Protein AF-A0A2N2X693-F1 (afdb_monomer_lite)

Secondary structure (DSSP, 8-state):
--TTBGGGBTTEEEEEP-TT-SSTT-S-TTSEEEEEEEE--TT-S--EEEEESSTTPBPTT--B-

pLDDT: mean 77.18, std 12.19, range [49.69, 93.38]

Structure (mmCIF, N/CA/C/O backbone):
data_AF-A0A2N2X693-F1
#
_entry.id   AF-A0A2N2X693-F1
#
loop_
_atom_site.group_PDB
_atom_site.id
_atom_site.type_symbol
_atom_site.label_atom_id
_atom_site.label_alt_id
_atom_site.label_comp_id
_atom_site.label_asym_id
_atom_site.label_entity_id
_atom_site.label_seq_id
_atom_site.pdbx_PDB_ins_code
_atom_site.Cartn_x
_atom_site.Cartn_y
_atom_site.Cartn_z
_atom_site.occupancy
_atom_site.B_iso_or_equiv
_atom_site.auth_seq_id
_atom_site.auth_comp_id
_atom_site.auth_asym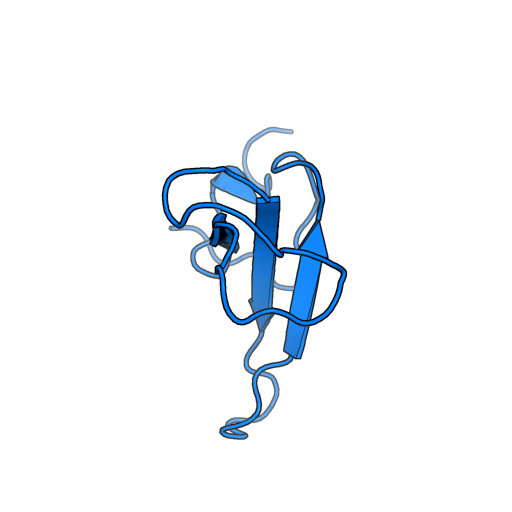_id
_atom_site.auth_atom_id
_atom_site.pdbx_PDB_model_num
ATOM 1 N N . MET A 1 1 ? -14.186 16.500 -8.275 1.00 49.69 1 MET A N 1
ATOM 2 C CA . MET A 1 1 ? -12.794 16.125 -8.632 1.00 49.69 1 MET A CA 1
ATOM 3 C C . MET A 1 1 ? -12.460 14.686 -8.198 1.00 49.69 1 MET A C 1
ATOM 5 O O . MET A 1 1 ? -11.355 14.419 -7.758 1.00 49.69 1 MET A O 1
ATOM 9 N N . GLU A 1 2 ? -13.373 13.716 -8.345 1.00 53.47 2 GLU A N 1
ATOM 10 C CA . GLU A 1 2 ? -13.145 12.336 -7.853 1.00 53.47 2 GLU A CA 1
ATOM 11 C C . GLU A 1 2 ? -12.478 11.398 -8.874 1.00 53.47 2 GLU A C 1
ATOM 13 O O . GLU A 1 2 ? -11.987 10.329 -8.518 1.00 53.47 2 GLU A O 1
ATOM 18 N N . LYS A 1 3 ? -12.411 11.796 -10.152 1.00 55.38 3 LYS A N 1
ATOM 19 C CA . LYS A 1 3 ? -11.920 10.932 -11.240 1.00 55.38 3 LYS A CA 1
ATOM 20 C C . LYS A 1 3 ? -10.409 10.647 -11.201 1.00 55.38 3 LYS A C 1
ATOM 22 O O . LYS A 1 3 ? -9.980 9.703 -11.847 1.00 55.38 3 LYS A O 1
ATOM 27 N N . GLN A 1 4 ? -9.621 11.410 -10.439 1.00 63.09 4 GLN A N 1
ATOM 28 C CA . GLN A 1 4 ? -8.153 11.276 -10.351 1.00 63.09 4 GLN A CA 1
ATOM 29 C C . GLN A 1 4 ? -7.656 10.966 -8.926 1.00 63.09 4 GLN A C 1
ATOM 31 O O . GLN A 1 4 ? -6.496 11.202 -8.596 1.00 63.09 4 GLN A O 1
ATOM 36 N N . SER A 1 5 ? -8.528 10.455 -8.050 1.00 68.12 5 SER A N 1
ATOM 37 C CA . SER A 1 5 ? -8.111 10.023 -6.711 1.00 68.12 5 SER A CA 1
ATOM 38 C C . SER A 1 5 ? -7.220 8.781 -6.795 1.00 68.12 5 SER A C 1
ATOM 40 O O . SER A 1 5 ? -7.562 7.838 -7.513 1.00 68.12 5 SER A O 1
ATOM 42 N N . CYS A 1 6 ? -6.139 8.718 -6.007 1.00 71.25 6 CYS A N 1
ATOM 43 C CA . CYS A 1 6 ? -5.276 7.531 -5.932 1.00 71.25 6 CYS A CA 1
ATOM 44 C C . CYS A 1 6 ? -6.029 6.226 -5.612 1.00 71.25 6 CYS A C 1
ATOM 46 O O . CYS A 1 6 ? -5.567 5.156 -5.999 1.00 71.25 6 CYS A O 1
ATOM 48 N N . LYS A 1 7 ? -7.217 6.279 -4.991 1.00 72.56 7 LYS A N 1
ATOM 49 C CA . LYS A 1 7 ? -8.106 5.108 -4.821 1.00 72.56 7 LYS A CA 1
ATOM 50 C C . LYS A 1 7 ? -8.368 4.355 -6.130 1.00 72.56 7 LYS A C 1
ATOM 52 O O . LYS A 1 7 ? -8.421 3.120 -6.153 1.00 72.56 7 LYS A O 1
ATOM 57 N N . ASN A 1 8 ? -8.488 5.113 -7.214 1.00 79.81 8 ASN A N 1
ATOM 58 C CA . ASN A 1 8 ? -8.801 4.623 -8.551 1.00 79.81 8 ASN A CA 1
ATOM 59 C C . ASN A 1 8 ? -7.541 4.378 -9.396 1.00 79.81 8 ASN A C 1
ATOM 61 O O . ASN A 1 8 ? -7.660 4.080 -10.580 1.00 79.81 8 ASN A O 1
ATOM 65 N N . CYS A 1 9 ? -6.346 4.505 -8.806 1.00 80.38 9 CYS A N 1
ATOM 66 C CA . CYS A 1 9 ? -5.080 4.284 -9.492 1.00 80.38 9 CYS A CA 1
ATOM 67 C C . CYS A 1 9 ? -4.681 2.804 -9.434 1.00 80.38 9 CYS A C 1
ATOM 69 O O . CYS A 1 9 ? -4.595 2.232 -8.347 1.00 80.38 9 CYS A O 1
ATOM 71 N N . LYS A 1 10 ? -4.385 2.185 -10.580 1.00 82.81 10 LYS A N 1
ATOM 72 C CA . LYS A 1 10 ? -3.934 0.785 -10.699 1.00 82.81 10 LYS A CA 1
ATOM 73 C C . LYS A 1 10 ? -2.660 0.495 -9.902 1.00 82.81 10 LYS A C 1
ATOM 75 O O . LYS A 1 10 ? -2.476 -0.609 -9.406 1.00 82.81 10 LYS A O 1
ATOM 80 N N . ASN A 1 11 ? -1.821 1.511 -9.749 1.00 79.88 11 ASN A N 1
ATOM 81 C CA . ASN A 1 11 ? -0.531 1.435 -9.076 1.00 79.88 11 ASN A CA 1
ATOM 82 C C . ASN A 1 11 ? -0.618 1.580 -7.548 1.00 79.88 11 ASN A C 1
ATOM 84 O O . ASN A 1 11 ? 0.395 1.435 -6.861 1.00 79.88 11 ASN A O 1
ATOM 88 N N . MET A 1 12 ? -1.809 1.890 -7.023 1.00 82.94 12 MET A N 1
ATOM 89 C CA . MET A 1 12 ? -2.058 2.063 -5.596 1.00 82.94 12 MET A CA 1
ATOM 90 C C . MET A 1 12 ? -2.337 0.712 -4.937 1.00 82.94 12 MET A C 1
ATOM 92 O O . MET A 1 12 ? -3.342 0.058 -5.230 1.00 82.94 12 MET A O 1
ATOM 96 N N . LEU A 1 13 ? -1.466 0.328 -4.011 1.00 84.06 13 LEU A N 1
ATOM 97 C CA . LEU A 1 13 ? -1.558 -0.885 -3.212 1.00 84.06 13 LEU A CA 1
ATOM 98 C C . LEU A 1 13 ? -1.804 -0.525 -1.750 1.00 84.06 13 LEU A C 1
ATOM 100 O O . LEU A 1 13 ? -1.263 0.450 -1.229 1.00 84.06 13 LEU A O 1
ATOM 104 N N . GLN A 1 14 ? -2.622 -1.326 -1.080 1.00 87.88 14 GLN A N 1
ATOM 105 C CA . GLN A 1 14 ? -2.788 -1.242 0.363 1.00 87.88 14 GLN A CA 1
ATOM 106 C C . GLN A 1 14 ? -1.625 -1.972 1.039 1.00 87.88 14 GLN A C 1
ATOM 108 O O . GLN A 1 14 ? -1.292 -3.096 0.665 1.00 87.88 14 GLN A O 1
ATOM 113 N N . LEU A 1 15 ? -1.008 -1.328 2.024 1.00 88.31 15 LEU A N 1
ATOM 114 C CA . LEU A 1 15 ? 0.048 -1.906 2.836 1.00 88.31 15 LEU A CA 1
ATOM 115 C C . LEU A 1 15 ? -0.509 -2.387 4.167 1.00 88.31 15 LEU A C 1
ATOM 117 O O . LEU A 1 15 ? -1.189 -1.659 4.896 1.00 88.31 15 LEU A O 1
ATOM 121 N N . MET A 1 16 ? -0.143 -3.618 4.490 1.00 92.25 16 MET A N 1
ATOM 122 C CA . MET A 1 16 ? -0.381 -4.231 5.785 1.00 92.25 16 MET A CA 1
ATOM 123 C C . MET A 1 16 ? 0.917 -4.231 6.585 1.00 92.25 16 MET A C 1
ATOM 125 O O . MET A 1 16 ? 2.012 -4.203 6.013 1.00 92.25 16 MET A O 1
ATOM 129 N N . LYS A 1 17 ? 0.806 -4.260 7.911 1.00 93.38 17 LYS A N 1
ATOM 130 C CA . LYS A 1 17 ? 1.971 -4.453 8.774 1.00 93.38 17 LYS A CA 1
ATOM 131 C C . LYS A 1 17 ? 2.561 -5.851 8.557 1.00 93.38 17 LYS A C 1
ATOM 133 O O . LYS A 1 17 ? 1.896 -6.754 8.061 1.00 93.38 17 LYS A O 1
ATOM 138 N N . HIS A 1 18 ? 3.820 -6.037 8.934 1.00 92.75 18 HIS A N 1
ATOM 139 C CA . HIS A 1 18 ? 4.482 -7.333 8.883 1.00 92.75 18 HIS A CA 1
ATOM 140 C C . HIS A 1 18 ? 5.279 -7.579 10.173 1.00 92.75 18 HIS A C 1
ATOM 142 O O . HIS A 1 18 ? 6.048 -6.700 10.574 1.00 92.75 18 HIS A O 1
ATOM 148 N N . PRO A 1 19 ? 5.183 -8.763 10.811 1.00 92.56 19 PRO A N 1
ATOM 149 C CA . PRO A 1 19 ? 5.846 -9.027 12.093 1.00 92.56 19 PRO A CA 1
ATOM 150 C C . PRO A 1 19 ? 7.375 -8.928 12.043 1.00 92.56 19 PRO A C 1
ATOM 152 O O . PRO A 1 19 ? 8.018 -8.729 13.069 1.00 92.56 19 PRO A O 1
ATOM 155 N N . GLN A 1 20 ? 7.965 -9.071 10.852 1.00 92.50 20 GLN A N 1
ATOM 156 C CA . GLN A 1 20 ? 9.417 -9.010 10.653 1.00 92.50 20 GLN A CA 1
ATOM 157 C C . GLN A 1 20 ? 9.946 -7.595 10.372 1.00 92.50 20 GLN A C 1
ATOM 159 O O . GLN A 1 20 ? 11.159 -7.410 10.297 1.00 92.50 20 GLN A O 1
ATOM 164 N N . ASN A 1 21 ? 9.078 -6.590 10.209 1.00 89.50 21 ASN A N 1
ATOM 165 C CA . ASN A 1 21 ? 9.538 -5.221 9.980 1.00 89.50 21 ASN A CA 1
ATOM 166 C C . ASN A 1 21 ? 10.225 -4.682 11.239 1.00 89.50 21 ASN A C 1
ATOM 168 O O . ASN A 1 21 ? 9.671 -4.747 12.335 1.00 89.50 21 ASN A O 1
ATOM 172 N N . ILE A 1 22 ? 11.424 -4.119 11.101 1.00 85.81 22 ILE A N 1
ATOM 173 C CA . ILE A 1 22 ? 12.148 -3.534 12.232 1.00 85.81 22 ILE A CA 1
ATOM 174 C C . ILE A 1 22 ? 11.674 -2.081 12.377 1.00 85.81 22 ILE A C 1
ATOM 176 O O . ILE A 1 22 ? 12.041 -1.225 11.574 1.00 85.81 22 ILE A O 1
ATOM 180 N N . LYS A 1 23 ? 10.871 -1.804 13.417 1.00 84.38 23 LYS A N 1
ATOM 181 C CA . LYS A 1 23 ? 10.216 -0.513 13.737 1.00 84.38 23 LYS A CA 1
ATOM 182 C C . LYS A 1 23 ? 8.917 -0.251 12.961 1.00 84.38 23 LYS A C 1
ATOM 184 O O . LYS A 1 23 ? 7.858 -0.731 13.358 1.00 84.38 23 LYS A O 1
ATOM 189 N N . ILE A 1 24 ? 8.971 0.566 11.909 1.00 84.31 24 ILE A N 1
ATOM 190 C CA . ILE A 1 24 ? 7.781 1.069 11.214 1.00 84.31 24 ILE A CA 1
ATOM 191 C C . ILE A 1 24 ? 7.142 -0.076 10.432 1.00 84.31 24 ILE A C 1
ATOM 193 O O . ILE A 1 24 ? 7.820 -0.806 9.714 1.00 84.31 24 ILE A O 1
ATOM 197 N N . GLY A 1 25 ? 5.829 -0.237 10.590 1.00 83.31 25 GLY A N 1
ATOM 198 C CA . GLY A 1 25 ? 5.095 -1.326 9.957 1.00 83.31 25 GLY A CA 1
ATOM 199 C C . GLY A 1 25 ? 5.275 -2.682 10.636 1.00 83.31 25 GLY A C 1
ATOM 200 O O . GLY A 1 25 ? 4.922 -3.683 10.020 1.00 83.31 25 GLY A O 1
ATOM 201 N N . ASN A 1 26 ? 5.815 -2.747 11.860 1.00 92.19 26 ASN A N 1
ATOM 202 C CA . ASN A 1 26 ? 5.771 -3.963 12.675 1.00 92.19 26 ASN A CA 1
ATOM 203 C C . ASN A 1 26 ? 4.360 -4.180 13.239 1.00 92.19 26 ASN A C 1
ATOM 205 O O . ASN A 1 26 ? 3.783 -3.261 13.824 1.00 92.19 26 ASN A O 1
ATOM 209 N N . GLY A 1 27 ? 3.806 -5.376 13.057 1.00 91.25 27 GLY A N 1
ATOM 210 C CA . GLY A 1 27 ? 2.487 -5.747 13.571 1.00 91.25 27 GLY A CA 1
ATOM 211 C C . GLY A 1 27 ? 1.911 -6.963 12.855 1.00 91.25 27 GLY A C 1
ATOM 212 O O . GLY A 1 27 ? 2.615 -7.640 12.103 1.00 91.25 27 GLY A O 1
ATOM 213 N N . ASN A 1 28 ? 0.635 -7.246 13.089 1.00 91.06 28 ASN A N 1
ATOM 214 C CA . ASN A 1 28 ? -0.062 -8.363 12.461 1.00 91.06 28 ASN A CA 1
ATOM 215 C C . ASN A 1 28 ? -0.302 -8.082 10.966 1.00 91.06 28 ASN A C 1
ATOM 217 O O . ASN A 1 28 ? -0.645 -6.967 10.585 1.00 91.06 28 ASN A O 1
ATOM 221 N N . ILE A 1 29 ? -0.189 -9.108 10.121 1.00 91.56 29 ILE A N 1
ATOM 222 C CA . ILE A 1 29 ? -0.450 -9.028 8.674 1.00 91.56 29 ILE A CA 1
ATOM 223 C C . ILE A 1 29 ? -1.891 -8.635 8.321 1.00 91.56 29 ILE A C 1
ATOM 225 O O . ILE A 1 29 ? -2.176 -8.284 7.179 1.00 91.56 29 ILE A O 1
ATOM 229 N N . THR A 1 30 ? -2.803 -8.669 9.291 1.00 90.62 30 THR A N 1
ATOM 230 C CA . THR A 1 30 ? -4.178 -8.174 9.146 1.00 90.62 30 THR A CA 1
ATOM 2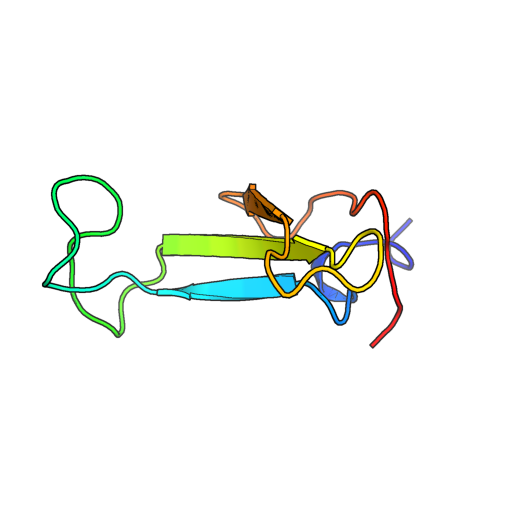31 C C . THR A 1 30 ? -4.340 -6.707 9.549 1.00 90.62 30 THR A C 1
ATOM 233 O O . THR A 1 30 ? -5.401 -6.131 9.320 1.00 90.62 30 THR A O 1
ATOM 236 N N . GLU A 1 31 ? -3.330 -6.081 10.158 1.00 90.12 31 GLU A N 1
ATOM 237 C CA . GLU A 1 31 ? -3.377 -4.670 10.533 1.00 90.12 31 GLU A CA 1
ATOM 238 C C . GLU A 1 31 ? -2.992 -3.780 9.356 1.00 90.12 31 GLU A C 1
ATOM 240 O O . GLU A 1 31 ? -1.912 -3.897 8.773 1.00 90.12 31 GLU A O 1
ATOM 245 N N . HIS A 1 32 ? -3.875 -2.841 9.039 1.00 91.06 32 HIS A N 1
ATOM 246 C CA . HIS A 1 32 ? -3.627 -1.850 8.009 1.00 91.06 32 HIS A CA 1
ATOM 247 C C . HIS A 1 32 ? -2.542 -0.855 8.444 1.00 91.06 32 HIS A C 1
ATOM 249 O O . HIS A 1 32 ? -2.591 -0.315 9.551 1.00 91.06 32 HIS A O 1
ATOM 255 N N . MET A 1 33 ? -1.576 -0.604 7.559 1.00 89.62 33 MET A N 1
ATOM 256 C CA . MET A 1 33 ? -0.490 0.355 7.774 1.00 89.62 33 MET A CA 1
ATOM 257 C C . MET A 1 33 ? -0.688 1.648 6.975 1.00 89.62 33 MET A C 1
ATOM 259 O O . MET A 1 33 ? -0.330 2.720 7.452 1.00 89.62 33 MET A O 1
ATOM 263 N N . GLY A 1 34 ? -1.224 1.552 5.760 1.00 88.56 34 GLY A N 1
ATOM 264 C CA . GLY A 1 34 ? -1.382 2.684 4.854 1.00 88.56 34 GLY A CA 1
ATOM 265 C C . GLY A 1 34 ? -1.405 2.218 3.407 1.00 88.56 34 GLY A C 1
ATOM 266 O O . GLY A 1 34 ? -1.777 1.087 3.108 1.00 88.56 34 GLY A O 1
ATOM 267 N N . PHE A 1 35 ? -0.975 3.076 2.496 1.00 86.56 35 PHE A N 1
ATOM 268 C CA . PHE A 1 35 ? -0.993 2.806 1.067 1.00 86.56 35 PHE A CA 1
ATOM 269 C C . PHE A 1 35 ? 0.356 3.115 0.431 1.00 86.56 35 PHE A C 1
ATOM 271 O O . PHE A 1 35 ? 1.103 3.965 0.912 1.00 86.56 35 PHE A O 1
ATOM 278 N N . VAL A 1 36 ? 0.654 2.451 -0.680 1.00 84.44 36 VAL A N 1
ATOM 279 C CA . VAL A 1 36 ? 1.814 2.754 -1.514 1.00 84.44 36 VAL A CA 1
ATOM 280 C C . VAL A 1 36 ? 1.394 2.891 -2.966 1.00 84.44 36 VAL A C 1
ATOM 282 O O . VAL A 1 36 ? 0.715 2.020 -3.503 1.00 84.44 36 VAL A O 1
ATOM 285 N N . CYS A 1 37 ? 1.811 3.970 -3.622 1.00 80.50 37 CYS A N 1
ATOM 286 C CA . CYS A 1 37 ? 1.728 4.066 -5.076 1.00 80.50 37 CYS A CA 1
ATOM 287 C C . CYS A 1 37 ? 3.067 3.630 -5.666 1.00 80.50 37 CYS A C 1
ATOM 289 O O . CYS A 1 37 ? 4.089 4.276 -5.429 1.00 80.50 37 CYS A O 1
ATOM 291 N N . THR A 1 38 ? 3.060 2.533 -6.418 1.00 79.38 38 THR A N 1
ATOM 292 C CA . THR A 1 38 ? 4.264 1.984 -7.055 1.00 79.38 38 THR A CA 1
ATOM 293 C C . THR A 1 38 ? 4.385 2.488 -8.483 1.00 79.38 38 THR A C 1
ATOM 295 O O . THR A 1 38 ? 3.512 2.277 -9.315 1.00 79.38 38 THR A O 1
ATOM 298 N N . VAL A 1 39 ? 5.469 3.183 -8.785 1.00 73.56 39 VAL A N 1
ATOM 299 C CA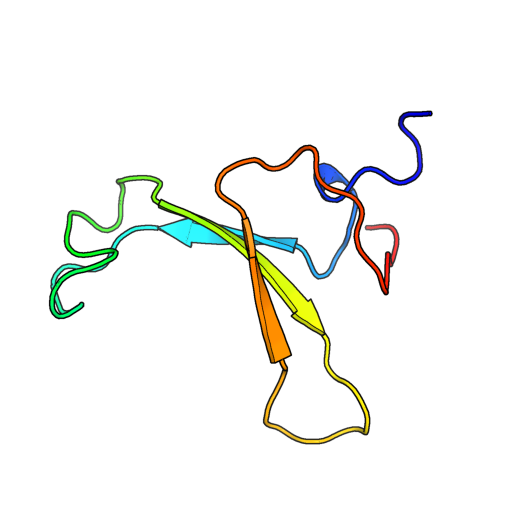 . VAL A 1 39 ? 5.732 3.694 -10.122 1.00 73.56 39 VAL A CA 1
ATOM 300 C C . VAL A 1 39 ? 6.948 2.979 -10.681 1.00 73.56 39 VAL A C 1
ATOM 302 O O . VAL A 1 39 ? 8.043 3.046 -10.120 1.00 73.56 39 VAL A O 1
ATOM 305 N N . ASN A 1 40 ? 6.757 2.312 -11.814 1.00 68.56 40 ASN A N 1
ATOM 306 C CA . ASN A 1 40 ? 7.854 1.769 -12.594 1.00 68.56 40 ASN A CA 1
ATOM 307 C C . ASN A 1 40 ? 8.265 2.816 -13.637 1.00 68.56 40 ASN A C 1
ATOM 309 O O . ASN A 1 40 ? 7.630 2.953 -14.681 1.00 68.56 40 ASN A O 1
ATOM 313 N N . ILE A 1 41 ? 9.260 3.629 -13.288 1.00 58.97 41 ILE A N 1
ATOM 314 C CA . ILE A 1 41 ? 9.844 4.627 -14.185 1.00 58.97 41 ILE A CA 1
ATOM 315 C C . ILE A 1 41 ? 11.032 3.922 -14.857 1.00 58.97 41 ILE A C 1
ATOM 317 O O . ILE A 1 41 ? 11.871 3.354 -14.162 1.00 58.97 41 ILE A O 1
ATOM 321 N N . ASP A 1 42 ? 11.073 3.908 -16.190 1.00 56.16 42 ASP A N 1
ATOM 322 C CA . ASP A 1 42 ? 12.206 3.429 -17.005 1.00 56.16 42 ASP A CA 1
ATOM 323 C C . ASP A 1 42 ? 12.445 1.910 -17.146 1.00 56.16 42 ASP A C 1
ATOM 325 O O . ASP A 1 42 ? 13.550 1.490 -17.479 1.00 56.16 42 ASP A O 1
ATOM 329 N N . GLY A 1 43 ? 11.449 1.040 -16.931 1.00 55.53 43 GLY A N 1
ATOM 330 C CA . GLY A 1 43 ? 11.631 -0.413 -17.156 1.00 55.53 43 GLY A CA 1
ATOM 331 C C . GLY A 1 43 ? 12.686 -1.052 -16.239 1.00 55.53 43 GLY A C 1
ATOM 332 O O . GLY A 1 43 ? 13.119 -2.186 -16.444 1.00 55.53 43 GLY A O 1
ATOM 333 N N . SER A 1 44 ? 13.093 -0.312 -15.209 1.00 53.31 44 SER A N 1
ATOM 334 C 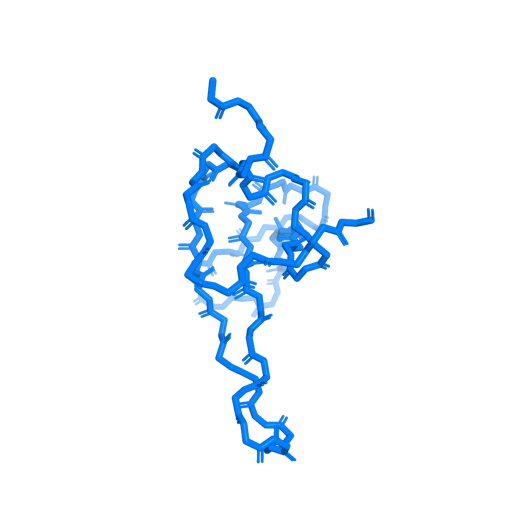CA . SER A 1 44 ? 13.966 -0.769 -14.146 1.00 53.31 44 SER A CA 1
ATOM 335 C C . SER A 1 44 ? 13.160 -1.703 -13.244 1.00 53.31 44 SER A C 1
ATOM 337 O O . SER A 1 44 ? 12.076 -1.350 -12.791 1.00 53.31 44 SER A O 1
ATOM 339 N N . ASN A 1 45 ? 13.695 -2.870 -12.880 1.00 54.72 45 ASN A N 1
ATOM 340 C CA . ASN A 1 45 ? 13.050 -3.760 -11.895 1.00 54.72 45 ASN A CA 1
ATOM 341 C C . ASN A 1 45 ? 12.940 -3.145 -10.478 1.00 54.72 45 ASN A C 1
ATOM 343 O O . ASN A 1 45 ? 12.453 -3.791 -9.554 1.00 54.72 45 ASN A O 1
ATOM 347 N N . ILE A 1 46 ? 13.389 -1.900 -10.297 1.00 54.41 46 ILE A N 1
ATOM 348 C CA . ILE A 1 46 ? 13.344 -1.148 -9.047 1.00 54.41 46 ILE A CA 1
ATOM 349 C C . ILE A 1 46 ? 12.241 -0.092 -9.176 1.00 54.41 46 ILE A C 1
ATOM 351 O O . ILE A 1 46 ? 12.490 1.058 -9.533 1.00 54.41 46 ILE A O 1
ATOM 355 N N . GLY A 1 47 ? 10.997 -0.497 -8.920 1.00 65.75 47 GLY A N 1
ATOM 356 C CA . GLY A 1 47 ? 9.881 0.444 -8.831 1.00 65.75 47 GLY A CA 1
ATOM 357 C C . GLY A 1 47 ? 10.068 1.401 -7.650 1.00 65.75 47 GLY A C 1
ATOM 358 O O . GLY A 1 47 ? 10.430 0.976 -6.552 1.00 65.75 47 GLY A O 1
ATOM 359 N N . LYS A 1 4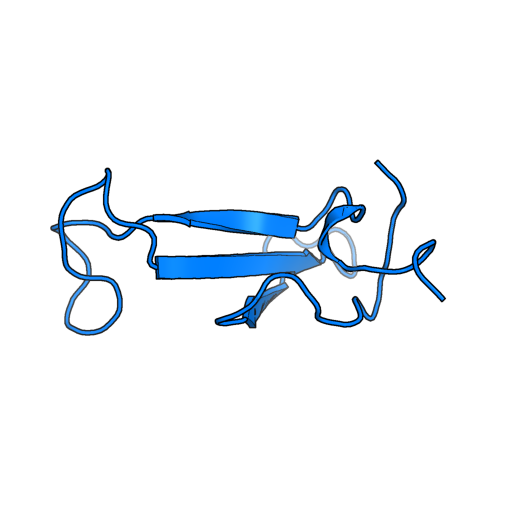8 ? 9.806 2.697 -7.851 1.00 71.50 48 LYS A N 1
ATOM 360 C CA . LYS A 1 48 ? 9.738 3.668 -6.750 1.00 71.50 48 LYS A CA 1
ATOM 361 C C . LYS A 1 48 ? 8.366 3.565 -6.092 1.00 71.50 48 LYS A C 1
ATOM 363 O O . LYS A 1 48 ? 7.348 3.663 -6.771 1.00 71.50 48 LYS A O 1
ATOM 368 N N . GLY A 1 49 ? 8.333 3.356 -4.780 1.00 76.50 49 GLY A N 1
ATOM 369 C CA . GLY A 1 49 ? 7.104 3.344 -3.990 1.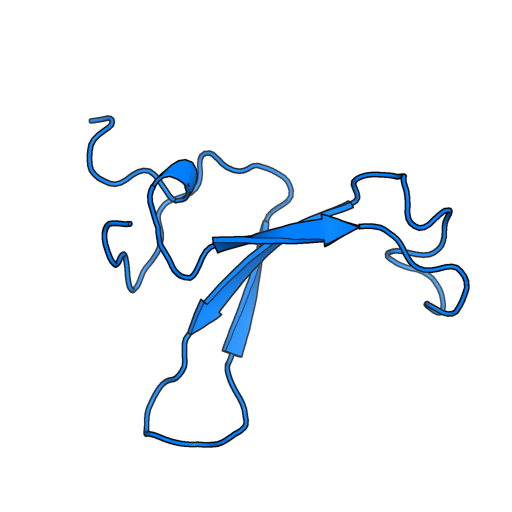00 76.50 49 GLY A CA 1
ATOM 370 C C . GLY A 1 49 ? 6.968 4.624 -3.176 1.00 76.50 49 GLY A C 1
ATOM 371 O O . GLY A 1 49 ? 7.872 4.961 -2.415 1.00 76.50 49 GLY A O 1
ATOM 372 N N . TYR A 1 50 ? 5.838 5.313 -3.304 1.00 79.62 50 TYR A N 1
ATOM 373 C CA . TYR A 1 50 ? 5.503 6.469 -2.471 1.00 79.62 50 TYR A CA 1
ATOM 374 C C . TYR A 1 50 ? 4.482 6.049 -1.421 1.00 79.62 50 TYR A C 1
ATOM 376 O O . TYR A 1 50 ? 3.407 5.571 -1.779 1.00 79.62 50 TYR A O 1
ATOM 384 N N . PHE A 1 51 ? 4.834 6.182 -0.142 1.00 83.12 51 PHE A N 1
ATOM 385 C CA . PHE A 1 51 ? 3.959 5.837 0.977 1.00 83.12 51 PHE A CA 1
ATOM 386 C C . PHE A 1 51 ? 2.991 6.977 1.305 1.00 83.12 51 PHE A C 1
ATOM 388 O O . PHE A 1 51 ? 3.382 8.143 1.339 1.00 83.12 51 PHE A O 1
ATOM 395 N N . PHE A 1 52 ? 1.748 6.618 1.617 1.00 82.50 52 PHE A N 1
ATOM 396 C CA . PHE A 1 52 ? 0.703 7.527 2.069 1.00 82.50 52 PHE A CA 1
ATOM 397 C C . PHE A 1 52 ? -0.054 6.902 3.238 1.00 82.50 52 PHE A C 1
ATOM 399 O O . PHE A 1 52 ? -0.456 5.742 3.178 1.00 82.50 52 PHE A O 1
ATOM 406 N N . GLU A 1 53 ? -0.343 7.685 4.272 1.00 83.12 53 GLU A N 1
ATOM 407 C CA . GLU A 1 53 ? -1.206 7.229 5.373 1.00 83.12 53 GLU A CA 1
ATOM 408 C C . GLU A 1 53 ? -2.672 7.102 4.926 1.00 83.12 53 GLU A C 1
ATOM 410 O O . GLU A 1 53 ? -3.405 6.227 5.383 1.00 83.12 53 GLU A O 1
ATOM 415 N N . ASN A 1 54 ? -3.086 7.937 3.965 1.00 78.94 54 ASN A N 1
ATOM 416 C CA . ASN A 1 54 ? -4.456 8.031 3.475 1.00 78.94 54 ASN A CA 1
ATOM 417 C C . ASN A 1 54 ? -4.545 7.748 1.970 1.00 78.94 54 ASN A C 1
ATOM 419 O O . ASN A 1 54 ? -3.692 8.155 1.185 1.00 78.94 54 ASN A O 1
ATOM 423 N N . SER A 1 55 ? -5.646 7.132 1.537 1.00 72.56 55 SER A N 1
ATOM 424 C CA . SER A 1 55 ? -5.894 6.807 0.123 1.00 72.56 55 SER A CA 1
ATOM 425 C C . SER A 1 55 ? -6.371 7.987 -0.733 1.00 72.56 55 SER A C 1
ATOM 427 O O . SER A 1 55 ? -6.459 7.870 -1.953 1.00 72.56 55 SER A O 1
ATOM 429 N N . ASN A 1 56 ? -6.675 9.132 -0.116 1.00 69.31 56 ASN A N 1
ATOM 430 C CA . ASN A 1 56 ? -7.230 10.315 -0.783 1.00 69.31 56 ASN A CA 1
ATOM 431 C C . ASN A 1 56 ? -6.178 11.201 -1.484 1.00 69.31 56 ASN A C 1
ATOM 433 O O . ASN A 1 56 ? -6.495 12.327 -1.857 1.00 69.31 56 ASN A O 1
ATOM 437 N N . GLY A 1 57 ? -4.943 10.724 -1.652 1.00 67.25 57 GLY A N 1
ATOM 438 C CA . GLY A 1 57 ? -3.880 11.472 -2.326 1.00 67.25 57 GLY A CA 1
ATOM 439 C C . GLY A 1 57 ? -4.091 11.654 -3.835 1.00 67.25 57 GLY A C 1
ATOM 440 O O . GLY A 1 57 ? -4.978 11.047 -4.450 1.00 67.25 57 GLY A O 1
ATOM 441 N N . LEU A 1 58 ? -3.228 12.485 -4.423 1.00 67.06 58 LEU A N 1
ATOM 442 C CA . LEU A 1 58 ? -3.044 12.630 -5.868 1.00 67.06 58 LEU A CA 1
ATOM 443 C C . LEU A 1 58 ? -1.834 11.796 -6.298 1.00 67.06 58 LEU A C 1
ATOM 445 O O . LEU A 1 58 ? -0.788 11.838 -5.656 1.00 67.06 58 LEU A O 1
ATOM 449 N N . CYS A 1 59 ? -1.991 11.027 -7.371 1.00 68.94 59 CYS A N 1
ATOM 450 C CA . CYS A 1 59 ? -0.948 10.142 -7.878 1.00 68.94 59 CYS A CA 1
ATOM 451 C C . CYS A 1 59 ? -0.258 10.832 -9.054 1.00 68.94 59 CYS A C 1
ATOM 453 O O . CYS A 1 59 ? -0.915 11.106 -10.056 1.00 68.94 59 CYS A O 1
ATOM 455 N N . GLU A 1 60 ? 1.050 11.084 -8.949 1.00 64.31 60 GLU A N 1
ATOM 456 C CA . GLU A 1 60 ? 1.823 11.779 -9.997 1.00 64.31 60 GLU A CA 1
ATOM 457 C C . GLU A 1 60 ? 1.755 11.055 -11.351 1.00 64.31 60 GLU A C 1
ATOM 459 O O . GLU A 1 60 ? 1.751 11.688 -12.401 1.00 64.31 60 GLU A O 1
ATOM 464 N N . LEU A 1 61 ? 1.621 9.723 -11.325 1.00 71.56 61 LEU A N 1
ATOM 465 C CA . LEU A 1 61 ? 1.445 8.866 -12.500 1.00 71.56 61 LEU A CA 1
ATOM 466 C C . LEU A 1 61 ? 0.160 8.042 -12.378 1.00 71.56 61 LEU A C 1
ATOM 468 O O . LEU A 1 61 ? 0.170 6.808 -12.353 1.00 71.56 61 LEU A O 1
ATOM 472 N N . PHE A 1 62 ? -0.961 8.754 -12.241 1.00 75.06 62 PHE A N 1
ATOM 473 C CA . PHE A 1 62 ? -2.289 8.155 -12.175 1.00 75.06 62 PHE A CA 1
ATOM 474 C C . PHE A 1 62 ? -2.584 7.319 -13.427 1.00 75.06 62 PHE A C 1
ATOM 476 O O . PHE A 1 62 ? -2.638 7.830 -14.544 1.00 75.06 62 PHE A O 1
ATOM 483 N N . GLN A 1 63 ? -2.834 6.030 -13.217 1.00 75.44 63 GLN A N 1
ATOM 484 C CA . GLN A 1 63 ? -3.358 5.125 -14.232 1.00 75.44 63 GLN A CA 1
ATOM 485 C C . GLN A 1 63 ? -4.694 4.597 -13.745 1.00 75.44 63 GLN A C 1
ATOM 487 O O . GLN A 1 63 ? -4.749 3.962 -12.694 1.00 75.44 63 GLN A O 1
ATOM 492 N N . GLN A 1 64 ? -5.764 4.870 -14.484 1.00 79.94 64 GLN A N 1
ATOM 493 C CA . GLN A 1 64 ? -7.096 4.414 -14.110 1.00 79.94 64 GLN A CA 1
ATOM 494 C C . GLN A 1 64 ? -7.142 2.877 -14.065 1.00 79.94 64 GLN A C 1
ATOM 496 O O . GLN A 1 64 ? -6.600 2.218 -14.954 1.00 79.94 64 GLN A O 1
ATOM 501 N N . LYS A 1 65 ? -7.738 2.336 -12.997 1.00 71.94 65 LYS A N 1
ATOM 502 C CA . LYS A 1 65 ? -8.048 0.905 -12.859 1.00 71.94 65 LYS A CA 1
ATOM 503 C C . LYS A 1 65 ? -8.999 0.413 -13.943 1.00 71.94 65 LYS A C 1
ATOM 505 O O . LYS A 1 65 ? -9.919 1.182 -14.304 1.00 71.94 65 LYS A O 1
#

Foldseek 3Di:
DPQQFLVQAPQKDWDAADCPDDPQSHDDRPHTRFIWRWADDPVDPDTDIDTDRDRRDGDPDGDGD

Sequence (65 aa):
MEKQSCKNCKNMLQLMKHPQNIKIGNGNITEHMGFVCTVNIDGSNIGKGYFFENSNGLCELFQQK

Radius of gyration: 12.96 Å; chains: 1; bounding box: 27×25×31 Å